Protein AF-A0A7W6F861-F1 (afdb_monomer)

Foldseek 3Di:
DALQDVCQVLLVVLLCVVCVVVVHDDDDDYAPHLQAARDPVRLVCCLVPHQADEYDDAEDLRSLLRVLVSCVSNVVSVHAYEYEYAPVCPVSNVVNCVVVVHDHHYFHFHPDPVPDDSVRSSVRSVVRNVVRCVRRVPDDPDDDPPDDD

Organism: NCBI:txid1176177

Structure (mmCIF, N/CA/C/O backbone):
data_AF-A0A7W6F861-F1
#
_entry.id   AF-A0A7W6F861-F1
#
loop_
_atom_site.group_PDB
_atom_site.id
_atom_site.type_symbol
_atom_site.label_atom_id
_atom_site.label_alt_id
_atom_site.label_comp_id
_atom_site.label_asym_id
_atom_site.label_entity_id
_atom_site.label_seq_id
_atom_site.pdbx_PDB_ins_code
_atom_site.Cartn_x
_atom_site.Cartn_y
_atom_site.Cartn_z
_atom_site.occupancy
_atom_site.B_iso_or_equiv
_atom_site.auth_seq_id
_atom_site.auth_comp_id
_atom_site.auth_asym_id
_atom_site.auth_atom_id
_atom_site.pdbx_PDB_model_num
ATOM 1 N N . MET A 1 1 ? 0.568 -3.948 3.655 1.00 96.88 1 MET A N 1
ATOM 2 C CA . MET A 1 1 ? 1.399 -4.950 2.966 1.00 96.88 1 MET A CA 1
ATOM 3 C C . MET A 1 1 ? 2.767 -4.348 2.689 1.00 96.88 1 MET A C 1
ATOM 5 O O . MET A 1 1 ? 2.850 -3.372 1.955 1.00 96.88 1 MET A O 1
ATOM 9 N 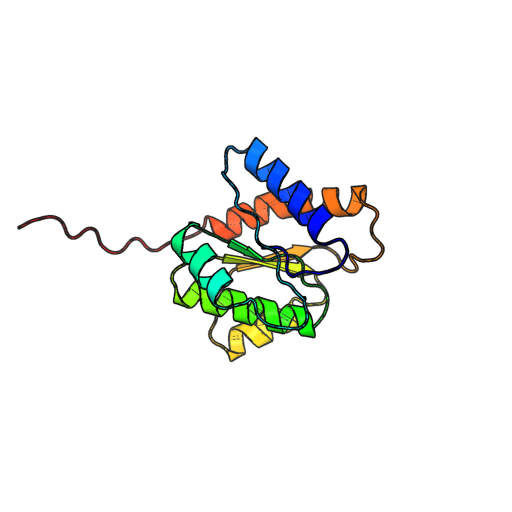N . ASP A 1 2 ? 3.807 -4.927 3.287 1.00 96.62 2 ASP A N 1
ATOM 10 C CA . ASP A 1 2 ? 5.215 -4.689 2.958 1.00 96.62 2 ASP A CA 1
ATOM 11 C C . ASP A 1 2 ? 5.551 -5.419 1.649 1.00 96.62 2 ASP A C 1
ATOM 13 O O . ASP A 1 2 ? 5.330 -6.630 1.524 1.00 96.62 2 ASP A O 1
ATOM 17 N N . ILE A 1 3 ? 6.095 -4.702 0.667 1.00 95.69 3 ILE A N 1
ATOM 18 C CA . ILE A 1 3 ? 6.489 -5.295 -0.614 1.00 95.69 3 ILE A CA 1
ATOM 19 C C . ILE A 1 3 ? 7.783 -6.123 -0.556 1.00 95.69 3 ILE A C 1
ATOM 21 O O . ILE A 1 3 ? 8.220 -6.637 -1.583 1.00 95.69 3 ILE A O 1
ATOM 25 N N . GLY A 1 4 ? 8.393 -6.276 0.619 1.00 91.94 4 GLY A N 1
ATOM 26 C CA . GLY A 1 4 ? 9.606 -7.064 0.828 1.00 91.94 4 GLY A CA 1
ATOM 27 C C . GLY A 1 4 ? 10.875 -6.306 0.447 1.00 91.94 4 GLY A C 1
ATOM 28 O O . GLY A 1 4 ? 11.865 -6.922 0.049 1.00 91.94 4 GLY A O 1
ATOM 29 N N . LYS A 1 5 ? 10.847 -4.970 0.520 1.00 87.88 5 LYS A N 1
ATOM 30 C CA . LYS A 1 5 ? 12.023 -4.131 0.275 1.00 87.88 5 LYS A CA 1
ATOM 31 C C . LYS A 1 5 ? 12.809 -3.928 1.575 1.00 87.88 5 LYS A C 1
ATOM 33 O O . LYS A 1 5 ? 12.234 -3.833 2.654 1.00 87.88 5 LYS A O 1
ATOM 38 N N . MET A 1 6 ? 14.136 -3.841 1.461 1.00 89.31 6 MET A N 1
ATOM 39 C CA . MET A 1 6 ? 15.017 -3.482 2.576 1.00 89.31 6 MET A CA 1
ATOM 40 C C . MET A 1 6 ? 14.531 -2.191 3.250 1.00 89.31 6 MET A C 1
ATOM 42 O O . MET A 1 6 ? 14.363 -1.183 2.565 1.00 89.31 6 MET A O 1
ATOM 46 N N . ARG A 1 7 ? 14.325 -2.250 4.573 1.00 91.12 7 ARG A N 1
ATOM 47 C CA . ARG A 1 7 ? 13.864 -1.145 5.433 1.00 91.12 7 ARG A CA 1
ATOM 48 C C . ARG A 1 7 ? 12.456 -0.616 5.130 1.00 91.12 7 ARG A C 1
ATOM 50 O O . ARG A 1 7 ? 12.046 0.405 5.672 1.00 91.12 7 ARG A O 1
ATOM 57 N N . GLY A 1 8 ? 11.693 -1.312 4.282 1.00 90.44 8 GLY A N 1
ATOM 58 C CA . GLY A 1 8 ? 10.264 -1.039 4.101 1.0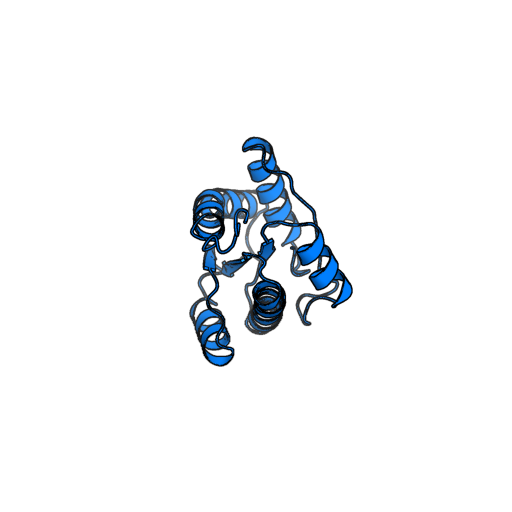0 90.44 8 GLY A CA 1
ATOM 59 C C . GLY A 1 8 ? 9.444 -1.393 5.345 1.00 90.44 8 GLY A C 1
ATOM 60 O O . GLY A 1 8 ? 8.410 -0.780 5.597 1.00 90.44 8 GLY A O 1
ATOM 61 N N . ASP A 1 9 ? 9.934 -2.332 6.152 1.00 93.50 9 ASP A N 1
ATOM 62 C CA . ASP A 1 9 ? 9.371 -2.700 7.447 1.00 93.50 9 ASP A CA 1
ATOM 63 C C . ASP A 1 9 ? 9.389 -1.541 8.445 1.00 93.50 9 ASP A C 1
ATOM 65 O O . ASP A 1 9 ? 8.349 -1.298 9.038 1.00 93.50 9 ASP A O 1
ATOM 69 N N . GLU A 1 10 ? 10.469 -0.759 8.549 1.00 96.06 10 GLU A N 1
ATOM 70 C CA . GLU A 1 10 ? 10.526 0.426 9.432 1.00 96.06 10 GLU A CA 1
ATOM 71 C C . GLU A 1 10 ? 9.416 1.448 9.113 1.00 96.06 10 GLU A C 1
ATOM 73 O O . GLU A 1 10 ? 8.768 1.996 10.007 1.00 96.06 10 GLU A O 1
ATOM 78 N N . PHE A 1 11 ? 9.144 1.681 7.825 1.00 96.38 11 PHE A N 1
ATOM 79 C CA . PHE A 1 11 ? 8.057 2.567 7.398 1.00 96.38 11 PHE A CA 1
ATOM 80 C C . PHE A 1 11 ? 6.680 1.991 7.766 1.00 96.38 11 PHE A C 1
ATOM 82 O O . PHE A 1 11 ? 5.827 2.703 8.296 1.00 96.38 11 PHE A O 1
ATOM 89 N N . ILE A 1 12 ? 6.457 0.697 7.512 1.00 96.81 12 ILE A N 1
ATOM 90 C CA . ILE A 1 12 ? 5.184 0.032 7.830 1.00 96.81 12 ILE A CA 1
ATOM 91 C C . ILE A 1 12 ? 4.976 -0.070 9.350 1.00 96.81 12 ILE A C 1
ATOM 93 O O . ILE A 1 12 ? 3.849 0.093 9.807 1.00 96.81 12 ILE A O 1
ATOM 97 N N . ASP A 1 13 ? 6.030 -0.305 10.132 1.00 97.25 13 ASP A N 1
ATOM 98 C CA . ASP A 1 13 ? 5.979 -0.352 11.596 1.00 97.25 13 ASP A CA 1
ATOM 99 C C . ASP A 1 13 ? 5.480 0.978 12.154 1.00 97.25 13 ASP A C 1
ATOM 101 O O . ASP A 1 13 ? 4.612 0.999 13.031 1.00 97.25 13 ASP A O 1
ATOM 105 N N . ARG A 1 14 ? 5.954 2.099 11.594 1.00 98.06 14 ARG A N 1
ATOM 106 C CA . ARG A 1 14 ? 5.450 3.412 11.992 1.00 98.06 14 ARG A CA 1
ATOM 107 C C . ARG A 1 14 ? 3.994 3.625 11.581 1.00 98.06 14 ARG A C 1
ATOM 109 O O . ARG A 1 14 ? 3.218 4.119 12.395 1.00 98.06 14 ARG A O 1
ATOM 116 N N . LEU A 1 15 ? 3.593 3.218 10.373 1.00 98.00 15 LEU A N 1
ATOM 117 C CA . LEU A 1 15 ? 2.182 3.279 9.961 1.00 98.00 15 LEU A CA 1
ATOM 118 C C . LEU A 1 15 ? 1.273 2.446 10.875 1.00 98.00 15 LEU A C 1
ATOM 120 O O . LEU A 1 15 ? 0.174 2.880 11.200 1.00 98.00 15 LEU A O 1
ATOM 124 N N . GLU A 1 16 ? 1.719 1.266 11.305 1.00 97.94 16 GLU A N 1
ATOM 125 C CA . GLU A 1 16 ? 0.964 0.409 12.221 1.00 97.94 16 GLU A CA 1
ATOM 126 C C . GLU A 1 16 ? 0.767 1.062 13.594 1.00 97.94 16 GLU A C 1
ATOM 128 O O . GLU A 1 16 ? -0.345 1.046 14.123 1.00 97.94 16 GLU A O 1
ATOM 133 N N . GLN A 1 17 ? 1.805 1.703 14.138 1.00 98.38 17 GLN A N 1
ATOM 134 C CA . GLN A 1 17 ? 1.683 2.489 15.370 1.00 98.38 17 GLN A CA 1
ATOM 135 C C . GLN A 1 17 ? 0.659 3.619 15.213 1.00 98.38 17 GLN A C 1
ATOM 137 O O . GLN A 1 17 ? -0.244 3.743 16.037 1.00 98.38 17 GLN A O 1
ATOM 142 N N . LEU A 1 18 ? 0.746 4.389 14.124 1.00 98.31 18 LEU A N 1
ATOM 143 C CA . LEU A 1 18 ? -0.183 5.486 13.839 1.00 98.31 18 LEU A CA 1
ATOM 144 C C . LEU A 1 18 ? -1.627 4.985 13.659 1.00 98.31 18 LEU A C 1
ATOM 146 O O . LEU A 1 18 ? -2.563 5.597 14.172 1.00 98.31 18 LEU A O 1
ATOM 150 N N . CYS A 1 19 ? -1.832 3.840 13.000 1.00 97.69 19 CYS A N 1
ATOM 151 C CA . CYS A 1 19 ? -3.139 3.179 12.931 1.00 97.69 19 CYS A CA 1
ATOM 152 C C . CYS A 1 19 ? -3.667 2.830 14.327 1.00 97.69 19 CYS A C 1
ATOM 154 O O . CYS A 1 19 ? -4.813 3.152 14.645 1.00 97.69 19 CYS A O 1
ATOM 156 N N . SER A 1 20 ? -2.832 2.226 15.178 1.00 97.69 20 SER A N 1
ATOM 157 C CA . SER A 1 20 ? -3.210 1.873 16.548 1.00 97.69 20 SER A CA 1
ATOM 158 C C . SER A 1 20 ? -3.575 3.105 17.381 1.00 97.69 20 SER A C 1
ATOM 160 O O . SER A 1 20 ? -4.551 3.064 18.126 1.00 97.69 20 SER A O 1
ATOM 162 N N . GLU A 1 21 ? -2.837 4.209 17.243 1.00 97.62 21 GLU A N 1
ATOM 163 C CA . GLU A 1 21 ? -3.134 5.490 17.904 1.00 97.62 21 GLU A CA 1
ATOM 164 C C . GLU A 1 21 ? -4.501 6.061 17.474 1.00 97.62 21 GLU A C 1
ATOM 166 O O . GLU A 1 21 ? -5.171 6.737 18.255 1.00 97.62 21 GLU A O 1
ATOM 171 N N . ARG A 1 22 ? -4.957 5.743 16.254 1.00 95.25 22 ARG A N 1
ATOM 172 C CA . ARG A 1 22 ? -6.290 6.092 15.730 1.00 95.25 22 ARG A CA 1
ATOM 173 C C . ARG A 1 22 ? -7.368 5.035 16.014 1.00 95.25 22 ARG A C 1
ATOM 175 O O . ARG A 1 22 ? -8.506 5.216 15.588 1.00 95.25 22 ARG A O 1
ATOM 182 N N . GLY A 1 23 ? -7.041 3.943 16.707 1.00 96.94 23 GLY A N 1
ATOM 183 C CA . GLY A 1 23 ? -7.969 2.837 16.973 1.00 96.94 23 GLY A CA 1
ATOM 184 C C . GLY A 1 23 ? -8.280 1.958 15.752 1.00 96.94 23 GLY A C 1
ATOM 185 O O . GLY A 1 23 ? -9.278 1.239 15.754 1.00 96.94 23 GLY A O 1
ATOM 186 N N . ILE A 1 24 ? -7.447 2.008 14.709 1.00 96.56 24 ILE A N 1
ATOM 187 C CA . I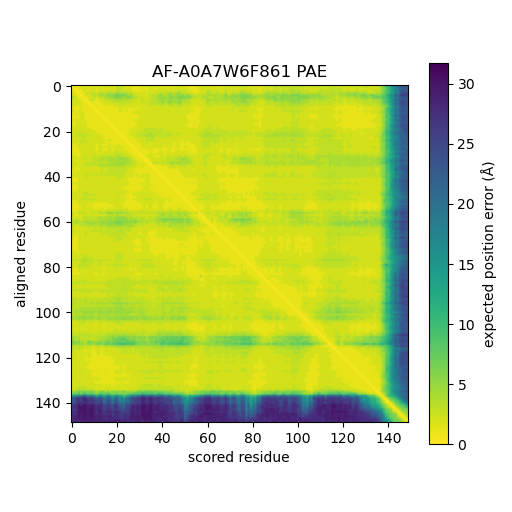LE A 1 24 ? -7.579 1.196 13.494 1.00 96.56 24 ILE A CA 1
ATOM 188 C C . ILE A 1 24 ? -6.824 -0.119 13.702 1.00 96.56 24 ILE A C 1
ATOM 190 O O . ILE A 1 24 ? -5.623 -0.123 13.964 1.00 96.56 24 ILE A O 1
ATOM 194 N N . SER A 1 25 ? -7.524 -1.245 13.562 1.00 97.25 25 SER A N 1
ATOM 195 C CA . SER A 1 25 ? -6.900 -2.572 13.630 1.00 97.25 25 SER A CA 1
ATOM 196 C C . SER A 1 25 ? -6.104 -2.869 12.359 1.00 97.25 25 SER A C 1
ATOM 198 O O . SER A 1 25 ? -6.589 -2.638 11.252 1.00 97.25 25 SER A O 1
ATOM 200 N N . THR A 1 26 ? -4.900 -3.420 12.506 1.00 97.56 26 THR A N 1
ATOM 201 C CA . THR A 1 26 ? -4.005 -3.755 11.390 1.00 97.56 26 THR A CA 1
ATOM 202 C C . THR A 1 26 ? -3.730 -5.254 11.312 1.00 97.56 26 THR A C 1
ATOM 204 O O . THR A 1 26 ? -3.751 -5.975 12.309 1.00 97.56 26 THR A O 1
ATOM 207 N N . ARG A 1 27 ? -3.433 -5.732 10.098 1.00 98.12 27 ARG A N 1
ATOM 208 C CA . ARG A 1 27 ? -2.858 -7.059 9.851 1.00 98.12 27 ARG A CA 1
ATOM 209 C C . ARG A 1 27 ? -1.647 -6.920 8.936 1.00 98.12 27 ARG A C 1
ATOM 211 O O . ARG A 1 27 ? -1.688 -6.213 7.925 1.00 98.12 27 ARG A O 1
ATOM 218 N N . ARG A 1 28 ? -0.547 -7.580 9.302 1.00 97.44 28 ARG A N 1
ATOM 219 C CA . ARG A 1 28 ? 0.734 -7.476 8.598 1.00 97.44 28 ARG A CA 1
ATOM 220 C C . ARG A 1 28 ? 0.870 -8.567 7.544 1.00 97.44 28 ARG A C 1
ATOM 222 O O . ARG A 1 28 ? 0.709 -9.749 7.822 1.00 97.44 28 ARG A O 1
ATOM 229 N N . TYR A 1 29 ? 1.243 -8.135 6.347 1.00 97.88 29 TYR A N 1
ATOM 230 C CA . TYR A 1 29 ? 1.562 -8.984 5.205 1.00 97.88 29 TYR A CA 1
ATOM 231 C C . TYR A 1 29 ? 2.892 -8.530 4.636 1.00 97.88 29 TYR A C 1
ATOM 233 O O . TYR A 1 29 ? 3.087 -7.323 4.479 1.00 97.88 29 TYR A O 1
ATOM 241 N N . LYS A 1 30 ? 3.783 -9.470 4.323 1.00 97.50 30 LYS A N 1
ATOM 242 C CA . LYS A 1 30 ? 5.093 -9.186 3.738 1.00 97.50 30 LYS A CA 1
ATOM 243 C C . LYS A 1 30 ? 5.341 -10.098 2.554 1.00 97.50 30 LYS A C 1
ATOM 245 O O . LYS A 1 30 ? 5.349 -11.319 2.703 1.00 97.50 30 LYS A O 1
ATOM 250 N N . LYS A 1 31 ? 5.570 -9.506 1.385 1.00 96.19 31 LYS A N 1
ATOM 251 C CA . LYS A 1 31 ? 5.937 -10.263 0.189 1.00 96.19 31 LYS A CA 1
ATOM 252 C C . LYS A 1 31 ? 7.309 -10.928 0.379 1.00 96.19 31 LYS A C 1
ATOM 254 O O . LYS A 1 31 ? 8.209 -10.302 0.940 1.00 96.19 31 LYS A O 1
ATOM 259 N N . PRO A 1 32 ? 7.523 -12.150 -0.147 1.00 94.69 32 PRO A N 1
ATOM 260 C CA . PRO A 1 32 ? 8.833 -12.809 -0.093 1.00 94.69 32 PRO A CA 1
ATOM 261 C C . PRO A 1 32 ? 9.927 -12.059 -0.866 1.00 94.69 32 PRO A C 1
ATOM 263 O O . PRO A 1 32 ? 11.113 -12.218 -0.594 1.00 94.69 32 PRO A O 1
ATOM 266 N N . THR A 1 33 ? 9.534 -11.277 -1.874 1.00 93.62 33 THR A N 1
ATOM 267 C CA . THR A 1 33 ? 10.428 -10.454 -2.688 1.00 93.62 33 THR A CA 1
ATOM 268 C C . THR A 1 33 ? 9.664 -9.285 -3.304 1.00 93.62 33 THR A C 1
ATOM 270 O O . THR A 1 33 ? 8.487 -9.414 -3.646 1.00 93.62 33 THR A O 1
ATOM 273 N N . ASN A 1 34 ? 10.359 -8.169 -3.518 1.00 92.69 34 ASN A N 1
ATOM 274 C CA . ASN A 1 34 ? 9.850 -6.995 -4.228 1.00 92.69 34 ASN A CA 1
ATOM 275 C C . ASN A 1 34 ? 9.934 -7.110 -5.763 1.00 92.69 34 ASN A C 1
ATOM 277 O O . ASN A 1 34 ? 9.508 -6.199 -6.465 1.00 92.69 34 ASN A O 1
ATOM 281 N N . THR A 1 35 ? 10.473 -8.214 -6.290 1.00 93.75 35 THR A N 1
ATOM 282 C CA . THR A 1 35 ? 10.687 -8.432 -7.737 1.00 93.75 35 THR A CA 1
ATOM 283 C C . THR A 1 35 ? 9.598 -9.264 -8.416 1.00 93.75 35 THR A C 1
ATOM 285 O O . THR A 1 35 ? 9.702 -9.569 -9.603 1.00 93.75 35 THR A O 1
ATOM 288 N N . ARG A 1 36 ? 8.575 -9.689 -7.668 1.00 95.88 36 ARG A N 1
ATOM 289 C CA . ARG A 1 36 ? 7.453 -10.498 -8.164 1.00 95.88 36 ARG A CA 1
ATOM 290 C C . ARG A 1 36 ? 6.156 -10.027 -7.525 1.00 95.88 36 ARG A C 1
ATOM 292 O O . ARG A 1 36 ? 6.192 -9.397 -6.469 1.00 95.88 36 ARG A O 1
ATOM 299 N N . VAL A 1 37 ? 5.027 -10.341 -8.150 1.00 97.56 37 VAL A N 1
ATOM 300 C CA . VAL A 1 37 ? 3.692 -10.175 -7.553 1.00 97.56 37 VAL A CA 1
ATOM 301 C C . VAL A 1 37 ? 3.551 -11.013 -6.275 1.00 97.56 37 VAL A C 1
ATOM 303 O O . VAL A 1 37 ? 4.282 -11.990 -6.073 1.00 97.56 37 VAL A O 1
ATOM 306 N N . ALA A 1 38 ? 2.652 -10.608 -5.387 1.00 97.75 38 ALA A N 1
ATOM 307 C CA . ALA A 1 38 ? 2.337 -11.314 -4.158 1.00 97.75 38 ALA A CA 1
ATOM 308 C C . ALA A 1 38 ? 1.788 -12.725 -4.457 1.00 97.75 38 ALA A C 1
ATOM 310 O O . ALA A 1 38 ? 1.099 -12.935 -5.460 1.00 97.75 38 ALA A O 1
ATOM 311 N N . PRO A 1 39 ? 2.066 -13.721 -3.595 1.00 98.12 39 PRO A N 1
ATOM 312 C CA . PRO A 1 39 ? 1.439 -15.032 -3.704 1.00 98.12 39 PRO A CA 1
ATOM 313 C C . PRO A 1 39 ? -0.091 -14.924 -3.707 1.00 98.12 39 PRO A C 1
ATOM 315 O O . PRO A 1 39 ? -0.667 -14.171 -2.925 1.00 98.12 39 PRO A O 1
ATOM 318 N N . ARG A 1 40 ? -0.768 -15.721 -4.541 1.00 97.62 40 ARG A N 1
ATOM 319 C CA . ARG A 1 40 ? -2.242 -15.700 -4.641 1.00 97.62 40 ARG A CA 1
ATOM 320 C C . ARG A 1 40 ? -2.938 -15.948 -3.305 1.00 97.62 40 ARG A C 1
ATOM 322 O O . ARG A 1 40 ? -3.962 -15.338 -3.031 1.00 97.62 40 ARG A O 1
ATOM 329 N N . GLU A 1 41 ? -2.374 -16.828 -2.482 1.00 97.94 41 GLU A N 1
ATOM 330 C CA . GLU A 1 41 ? -2.873 -17.099 -1.130 1.00 97.94 41 GLU A CA 1
ATOM 331 C C . GLU A 1 41 ? -2.865 -15.846 -0.246 1.00 97.94 41 GLU A C 1
ATOM 333 O O . GLU A 1 41 ? -3.821 -15.617 0.482 1.00 97.94 41 GLU A O 1
ATOM 338 N N . MET A 1 42 ? -1.849 -14.989 -0.383 1.00 98.44 42 MET A N 1
ATOM 339 C CA . MET A 1 42 ? -1.753 -13.725 0.343 1.00 98.44 42 MET A CA 1
ATOM 340 C C . MET A 1 42 ? -2.807 -12.733 -0.141 1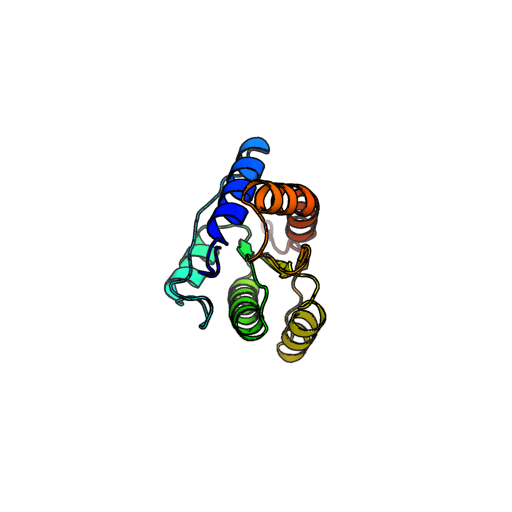.00 98.44 42 MET A C 1
ATOM 342 O O . MET A 1 42 ? -3.475 -12.118 0.677 1.00 98.44 42 MET A O 1
ATOM 346 N N . ILE A 1 43 ? -2.990 -12.600 -1.458 1.00 98.56 43 ILE A N 1
ATOM 347 C CA . ILE A 1 43 ? -4.031 -11.733 -2.033 1.00 98.56 43 ILE A CA 1
ATOM 348 C C . ILE A 1 43 ? -5.426 -12.170 -1.561 1.00 98.56 43 ILE A C 1
ATOM 350 O O . ILE A 1 43 ? -6.241 -11.326 -1.198 1.00 98.56 43 ILE A O 1
ATOM 354 N N . ASN A 1 44 ? -5.695 -13.479 -1.537 1.00 98.38 44 ASN A N 1
ATOM 355 C CA . ASN A 1 44 ? -6.956 -14.014 -1.024 1.00 98.38 44 ASN A CA 1
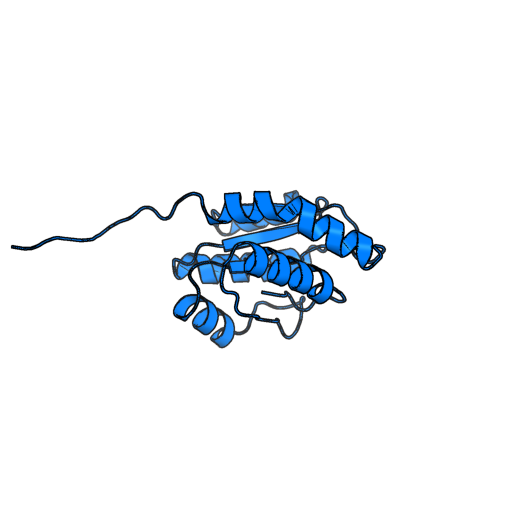ATOM 356 C C . ASN A 1 44 ? -7.124 -13.721 0.474 1.00 98.38 44 ASN A C 1
ATOM 358 O O . ASN A 1 44 ? -8.137 -13.158 0.860 1.00 98.38 44 ASN A O 1
ATOM 362 N N . ASP A 1 45 ? -6.117 -14.018 1.300 1.00 98.56 45 ASP A N 1
ATOM 363 C CA . ASP A 1 45 ? -6.182 -13.788 2.750 1.00 98.56 45 ASP A CA 1
ATOM 364 C C . ASP A 1 45 ? -6.356 -12.298 3.095 1.00 98.56 45 ASP A C 1
ATOM 366 O O . ASP A 1 45 ? -7.125 -11.968 3.998 1.00 98.56 45 ASP A O 1
ATOM 370 N N . ILE A 1 46 ? -5.716 -11.389 2.346 1.00 98.38 46 ILE A N 1
ATOM 371 C CA . ILE A 1 46 ? -5.936 -9.942 2.479 1.00 98.38 46 ILE A CA 1
ATOM 372 C C . ILE A 1 46 ? -7.394 -9.598 2.151 1.00 98.38 46 ILE A C 1
ATOM 374 O O . ILE A 1 46 ? -8.047 -8.942 2.955 1.00 98.38 46 ILE A O 1
ATOM 378 N N . ALA A 1 47 ? -7.912 -10.033 1.001 1.00 97.75 47 ALA A N 1
ATOM 379 C CA . ALA A 1 47 ? -9.274 -9.701 0.582 1.00 97.75 47 ALA A CA 1
ATOM 380 C C . ALA A 1 47 ? -10.353 -10.281 1.513 1.00 97.75 47 ALA A C 1
ATOM 382 O O . ALA A 1 47 ? -11.370 -9.636 1.744 1.00 97.75 47 ALA A O 1
ATOM 383 N N . ASP A 1 48 ? -10.120 -11.467 2.076 1.00 97.75 48 ASP A N 1
ATOM 384 C CA . ASP A 1 48 ? -11.090 -12.147 2.939 1.00 97.75 48 ASP A CA 1
ATOM 385 C C . ASP A 1 48 ? -11.118 -11.572 4.367 1.00 97.75 48 ASP A C 1
ATOM 387 O O . ASP A 1 48 ? -12.121 -11.698 5.070 1.00 97.75 48 ASP A O 1
ATOM 391 N N . ASN A 1 49 ? -10.022 -10.951 4.822 1.00 98.00 49 ASN A N 1
ATOM 392 C CA . ASN A 1 49 ? -9.847 -10.567 6.228 1.00 98.00 49 ASN A CA 1
ATOM 393 C C . ASN A 1 49 ? -9.550 -9.082 6.455 1.00 98.00 49 ASN A C 1
ATOM 395 O O . ASN A 1 49 ? -9.277 -8.680 7.590 1.00 98.00 49 ASN A O 1
ATOM 399 N N . CYS A 1 50 ? -9.530 -8.262 5.410 1.00 97.88 50 CYS A N 1
ATOM 400 C CA . CYS A 1 50 ? -9.276 -6.829 5.516 1.00 97.88 50 CYS A CA 1
ATOM 401 C C . CYS A 1 50 ? -10.363 -6.043 4.782 1.00 97.88 50 CYS A C 1
ATOM 403 O O . CYS A 1 50 ? -10.996 -6.539 3.86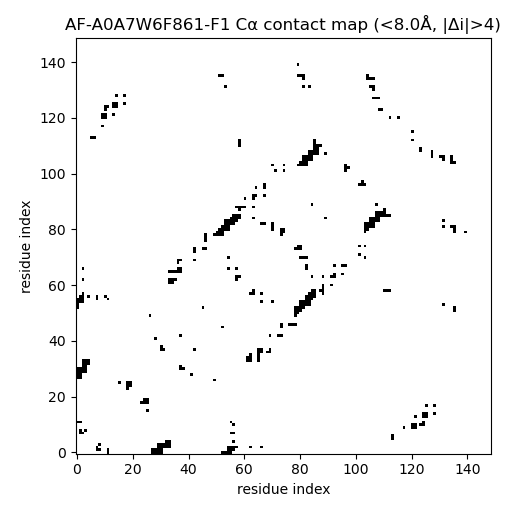0 1.00 97.88 50 CYS A O 1
ATOM 405 N N . GLN A 1 51 ? -10.579 -4.802 5.212 1.00 95.31 51 GLN A N 1
ATOM 406 C CA . GLN A 1 51 ? -11.518 -3.874 4.565 1.00 95.31 51 GLN A CA 1
ATOM 407 C C . GLN A 1 51 ? -10.810 -2.937 3.583 1.00 95.31 51 GLN A C 1
ATOM 409 O O . GLN A 1 51 ? -11.431 -2.405 2.669 1.00 95.31 51 GLN A O 1
ATOM 414 N N . ALA A 1 52 ? -9.505 -2.745 3.779 1.00 96.56 52 ALA A N 1
ATOM 415 C CA . ALA A 1 52 ? -8.648 -1.978 2.899 1.00 96.56 52 ALA A CA 1
ATOM 416 C C . ALA A 1 52 ? -7.190 -2.444 3.008 1.00 96.56 52 ALA A C 1
ATOM 418 O O . ALA A 1 52 ? -6.815 -3.140 3.958 1.00 96.56 52 ALA A O 1
ATOM 419 N N . VAL A 1 53 ? -6.355 -2.024 2.057 1.00 97.75 53 VAL A N 1
ATOM 420 C CA . VAL A 1 53 ? -4.920 -2.328 2.031 1.00 97.75 53 VAL A CA 1
ATOM 421 C C . VAL A 1 53 ? -4.069 -1.078 1.787 1.00 97.75 53 VAL A C 1
ATOM 423 O O . VAL A 1 53 ? -4.322 -0.284 0.887 1.00 97.75 53 VAL A O 1
ATOM 426 N N . ILE A 1 54 ? -2.994 -0.938 2.563 1.00 98.19 54 ILE A N 1
ATOM 427 C CA . ILE A 1 54 ? -1.881 -0.029 2.255 1.00 98.19 54 ILE A CA 1
ATOM 428 C C . ILE A 1 54 ? -0.758 -0.877 1.668 1.00 98.19 54 ILE A C 1
ATOM 430 O O . ILE A 1 54 ? -0.266 -1.775 2.356 1.00 98.19 54 ILE A O 1
ATOM 434 N N . ILE A 1 55 ? -0.339 -0.632 0.428 1.00 97.94 55 ILE A N 1
ATOM 435 C CA . ILE A 1 55 ? 0.801 -1.321 -0.194 1.00 97.94 55 ILE A CA 1
ATOM 436 C C . ILE A 1 55 ? 2.001 -0.381 -0.177 1.00 97.94 55 ILE A C 1
ATOM 438 O O . ILE A 1 55 ? 1.997 0.630 -0.872 1.00 97.94 55 ILE A O 1
ATOM 442 N N . ALA A 1 56 ? 3.035 -0.703 0.602 1.00 96.31 56 ALA A N 1
ATOM 443 C CA . ALA A 1 56 ? 4.230 0.128 0.688 1.00 96.31 56 ALA A CA 1
ATOM 444 C C . ALA A 1 56 ? 5.513 -0.720 0.817 1.00 96.31 56 ALA A C 1
ATOM 446 O O . ALA A 1 56 ? 5.476 -1.871 1.238 1.00 96.31 56 ALA A O 1
ATOM 447 N N . LEU A 1 57 ? 6.686 -0.225 0.440 1.00 94.62 57 LEU A N 1
ATOM 448 C CA . LEU A 1 57 ? 6.955 1.087 -0.136 1.00 94.62 57 LEU A CA 1
ATOM 449 C C . LEU A 1 57 ? 7.749 0.917 -1.434 1.00 94.62 57 LEU A C 1
ATOM 451 O O . LEU A 1 57 ? 8.828 0.323 -1.426 1.00 94.62 57 LEU A O 1
ATOM 455 N N . SER A 1 58 ? 7.181 1.390 -2.546 1.00 94.44 58 SER A N 1
ATOM 456 C CA . SER A 1 58 ? 7.767 1.219 -3.883 1.00 94.44 58 SER A CA 1
ATOM 457 C C . SER A 1 58 ? 8.648 2.416 -4.259 1.00 94.44 58 SER A C 1
ATOM 459 O O . SER A 1 58 ? 8.230 3.560 -4.132 1.00 94.44 58 SER A O 1
ATOM 461 N N . ASP A 1 59 ? 9.859 2.176 -4.750 1.00 92.81 59 ASP A N 1
ATOM 462 C CA . ASP A 1 59 ? 10.847 3.219 -5.089 1.00 92.81 59 ASP A CA 1
ATOM 463 C C . ASP A 1 59 ? 11.767 2.809 -6.255 1.00 92.81 59 ASP A C 1
ATOM 465 O O . ASP A 1 59 ? 12.885 3.302 -6.397 1.00 92.81 59 ASP A O 1
ATOM 469 N N . CYS A 1 60 ? 11.338 1.832 -7.051 1.00 92.25 60 CYS A N 1
ATOM 470 C CA . CYS A 1 60 ? 11.993 1.463 -8.296 1.00 92.25 60 CYS A CA 1
ATOM 471 C C . CYS A 1 60 ? 10.971 0.904 -9.286 1.00 92.25 60 CYS A C 1
ATOM 473 O O . CYS A 1 60 ? 9.955 0.334 -8.885 1.00 92.25 60 CYS A O 1
ATOM 475 N N . GLY A 1 61 ? 11.256 0.996 -10.586 1.00 90.38 61 GLY A N 1
ATOM 476 C CA . GLY A 1 61 ? 10.276 0.649 -11.621 1.00 90.38 61 GLY A CA 1
ATOM 477 C C . GLY A 1 61 ? 9.772 -0.800 -11.569 1.00 90.38 61 GLY A C 1
ATOM 478 O O . GLY A 1 61 ? 8.586 -1.044 -11.793 1.00 90.38 61 GLY A O 1
ATOM 479 N N . SER A 1 62 ? 10.633 -1.769 -11.231 1.00 92.06 62 SER A N 1
ATOM 480 C CA . SER A 1 62 ? 10.230 -3.182 -11.161 1.00 92.06 62 SER A CA 1
ATOM 481 C C . SER A 1 62 ? 9.300 -3.470 -9.984 1.00 92.06 62 SER A C 1
ATOM 483 O O . SER A 1 62 ? 8.313 -4.190 -10.150 1.00 92.06 62 SER A O 1
ATOM 485 N N . CYS A 1 63 ? 9.577 -2.893 -8.811 1.00 92.94 63 CYS A N 1
ATOM 486 C CA . CYS A 1 63 ? 8.724 -3.090 -7.646 1.00 92.94 63 CYS A CA 1
ATOM 487 C C . CYS A 1 63 ? 7.396 -2.344 -7.792 1.00 92.94 63 CYS A C 1
ATOM 489 O O . CYS A 1 63 ? 6.371 -2.939 -7.475 1.00 92.94 63 CYS A O 1
ATOM 491 N N . THR A 1 64 ? 7.407 -1.141 -8.383 1.00 94.94 64 THR A N 1
ATOM 492 C CA . THR A 1 64 ? 6.201 -0.391 -8.76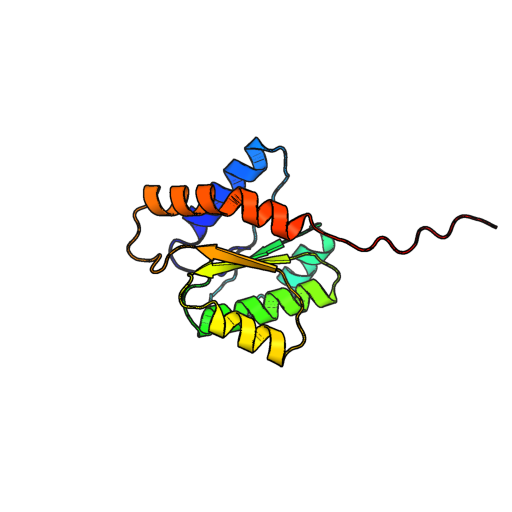2 1.00 94.94 64 THR A CA 1
ATOM 493 C C . THR A 1 64 ? 5.311 -1.209 -9.696 1.00 94.94 64 THR A C 1
ATOM 495 O O . THR A 1 64 ? 4.115 -1.317 -9.452 1.00 94.94 64 THR A O 1
ATOM 498 N N . SER A 1 65 ? 5.882 -1.883 -10.701 1.00 95.44 65 SER A N 1
ATOM 499 C CA . SER A 1 65 ? 5.115 -2.788 -11.573 1.00 95.44 65 SER A CA 1
ATOM 500 C C . SER A 1 65 ? 4.449 -3.917 -10.801 1.00 95.44 65 SER A C 1
ATOM 502 O O . SER A 1 65 ? 3.239 -4.114 -10.903 1.00 95.44 65 SER A O 1
ATOM 504 N N . CYS A 1 66 ? 5.222 -4.642 -9.993 1.00 96.62 66 CYS A N 1
ATOM 505 C CA . CYS A 1 66 ? 4.695 -5.785 -9.260 1.00 96.62 66 CYS A CA 1
ATOM 506 C C . CYS A 1 66 ? 3.615 -5.371 -8.251 1.00 96.62 66 CYS A C 1
ATOM 508 O O . CYS A 1 66 ? 2.587 -6.033 -8.171 1.00 96.62 66 CYS A O 1
ATOM 510 N N . SER A 1 67 ? 3.825 -4.284 -7.500 1.00 96.38 67 SER A N 1
ATOM 511 C CA . SER A 1 67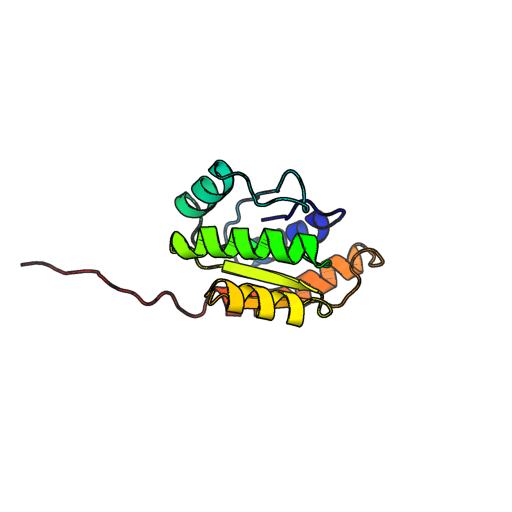 ? 2.854 -3.789 -6.517 1.00 96.38 67 SER A CA 1
ATOM 512 C C . SER A 1 67 ? 1.597 -3.206 -7.167 1.00 96.38 67 SER A C 1
ATOM 514 O O . SER A 1 67 ? 0.513 -3.371 -6.617 1.00 96.38 67 SER A O 1
ATOM 516 N N . THR A 1 68 ? 1.702 -2.612 -8.359 1.00 97.31 68 THR A N 1
ATOM 517 C CA . THR A 1 68 ? 0.532 -2.157 -9.134 1.00 97.31 68 THR A CA 1
ATOM 518 C C . THR A 1 68 ? -0.342 -3.331 -9.570 1.00 97.31 68 THR A C 1
ATOM 520 O O . THR A 1 68 ? -1.567 -3.259 -9.488 1.00 97.31 68 THR A O 1
ATOM 523 N N . HIS A 1 69 ? 0.265 -4.446 -9.986 1.00 97.69 69 HIS A N 1
ATOM 524 C CA . HIS A 1 69 ? -0.485 -5.667 -10.285 1.00 97.69 69 HIS A CA 1
ATOM 525 C C . HIS A 1 69 ? -1.121 -6.283 -9.033 1.00 97.69 69 HIS A C 1
ATOM 527 O O . HIS A 1 69 ? -2.269 -6.711 -9.105 1.00 97.69 69 HIS A O 1
ATOM 533 N N . ASP A 1 70 ? -0.428 -6.265 -7.891 1.00 98.00 70 ASP A N 1
ATOM 534 C CA . ASP A 1 70 ? -1.004 -6.715 -6.616 1.00 98.00 70 ASP A CA 1
ATOM 535 C C . ASP A 1 70 ? -2.229 -5.874 -6.226 1.00 98.00 70 ASP A C 1
ATOM 537 O O . ASP A 1 70 ? -3.249 -6.418 -5.805 1.00 98.00 70 ASP A O 1
ATOM 541 N N . LEU A 1 71 ? -2.141 -4.551 -6.401 1.00 97.50 71 LEU A N 1
ATOM 542 C CA . LEU A 1 71 ? -3.246 -3.633 -6.141 1.00 97.50 71 LEU A CA 1
ATOM 543 C C . LEU A 1 71 ? -4.438 -3.919 -7.059 1.00 97.50 71 LEU A C 1
ATOM 545 O O . LEU A 1 71 ? -5.561 -3.987 -6.582 1.00 97.50 71 LEU A O 1
ATOM 549 N N . ASN A 1 72 ? -4.191 -4.163 -8.348 1.00 97.88 72 ASN A N 1
ATOM 550 C CA . ASN A 1 72 ? -5.229 -4.538 -9.311 1.00 97.88 72 ASN A CA 1
ATOM 551 C C . ASN A 1 72 ? -5.911 -5.872 -8.968 1.00 97.88 72 ASN A C 1
ATOM 553 O O . ASN A 1 72 ? -7.112 -6.030 -9.166 1.00 97.88 72 ASN A O 1
ATOM 557 N N . ASP A 1 73 ? -5.159 -6.854 -8.471 1.00 97.75 73 ASP A N 1
ATOM 558 C CA . ASP A 1 73 ? -5.730 -8.143 -8.076 1.00 97.75 73 ASP A CA 1
ATOM 559 C C . ASP A 1 73 ? -6.610 -8.024 -6.817 1.00 97.75 73 ASP A C 1
ATOM 561 O O . ASP A 1 73 ? -7.594 -8.758 -6.691 1.00 97.75 73 ASP A O 1
ATOM 565 N N . LEU A 1 74 ? -6.291 -7.095 -5.909 1.00 97.75 74 LEU A N 1
ATOM 566 C CA . LEU A 1 74 ? -7.112 -6.765 -4.736 1.00 97.75 74 LEU A CA 1
ATOM 567 C C . LEU A 1 74 ? -8.333 -5.911 -5.109 1.00 97.75 74 LEU A C 1
ATOM 569 O O . LEU A 1 74 ? -9.433 -6.186 -4.631 1.00 97.75 74 LEU A O 1
ATOM 573 N N . ASP A 1 75 ? -8.170 -4.956 -6.023 1.00 96.44 75 ASP A N 1
ATOM 574 C CA . ASP A 1 75 ? -9.257 -4.136 -6.567 1.00 96.44 75 ASP A CA 1
ATOM 575 C C . ASP A 1 75 ? -10.326 -4.997 -7.259 1.00 96.44 75 ASP A C 1
ATOM 577 O O . ASP A 1 75 ? -11.512 -4.911 -6.949 1.00 96.44 75 ASP A O 1
ATOM 581 N N . LYS A 1 76 ? -9.908 -5.970 -8.080 1.00 96.19 76 LYS A N 1
ATOM 582 C CA . LYS A 1 76 ? -10.813 -6.964 -8.693 1.00 96.19 76 LYS A CA 1
ATOM 583 C C . LYS A 1 76 ? -11.576 -7.824 -7.686 1.00 96.19 76 LYS A C 1
ATOM 585 O O . LYS A 1 76 ? -12.543 -8.490 -8.059 1.00 96.19 76 LYS A O 1
ATOM 590 N N . LYS A 1 77 ? -11.131 -7.857 -6.430 1.00 96.50 77 LYS A N 1
ATOM 591 C CA . LYS A 1 77 ? -11.807 -8.529 -5.312 1.00 96.50 77 LYS A CA 1
ATOM 592 C C . LYS A 1 77 ? -12.677 -7.572 -4.489 1.00 96.50 77 LYS A C 1
ATOM 594 O O . LYS A 1 77 ? -13.267 -8.005 -3.506 1.00 96.50 77 LYS A O 1
ATOM 599 N N . GLY A 1 78 ? -12.787 -6.310 -4.901 1.00 94.38 78 GLY A N 1
ATOM 600 C CA . GLY A 1 78 ? -13.572 -5.272 -4.240 1.00 94.38 78 GLY A CA 1
ATOM 601 C C . GLY A 1 78 ? -12.896 -4.668 -3.010 1.00 94.38 78 GLY A C 1
ATOM 602 O O . GLY A 1 78 ? -13.579 -4.042 -2.202 1.00 94.38 78 GLY A O 1
ATOM 603 N N . LEU A 1 79 ? -11.587 -4.873 -2.829 1.00 95.12 79 LEU A N 1
ATOM 604 C CA . LEU A 1 79 ? -10.857 -4.329 -1.690 1.00 95.12 79 LEU A CA 1
ATOM 605 C C . LEU A 1 79 ? -10.278 -2.954 -2.030 1.00 95.12 79 LEU A C 1
ATOM 607 O O . LEU A 1 79 ? -9.430 -2.838 -2.913 1.00 95.12 79 LEU A O 1
ATOM 611 N N . ALA A 1 80 ? -10.670 -1.932 -1.268 1.00 94.25 80 ALA A N 1
ATOM 612 C CA . ALA A 1 80 ? -10.088 -0.601 -1.390 1.00 94.25 80 ALA A CA 1
ATOM 613 C C . ALA A 1 80 ? -8.583 -0.639 -1.083 1.00 94.25 80 ALA A C 1
ATOM 615 O O . ALA A 1 80 ? -8.146 -1.232 -0.091 1.00 94.25 80 ALA A O 1
ATOM 616 N N . GLY A 1 81 ? -7.773 0.016 -1.909 1.00 95.81 81 GLY A N 1
ATOM 617 C CA . GLY A 1 81 ? -6.331 0.007 -1.721 1.00 95.81 81 GLY A CA 1
ATOM 618 C C . GLY A 1 81 ? -5.652 1.303 -2.124 1.00 95.81 81 GLY A C 1
ATOM 619 O O . GLY A 1 81 ? -6.078 1.997 -3.044 1.00 95.81 81 GLY A O 1
ATOM 620 N N . VAL A 1 82 ? -4.557 1.600 -1.428 1.00 97.88 82 VAL A N 1
ATOM 621 C CA . VAL A 1 82 ? -3.655 2.706 -1.749 1.00 97.88 82 VAL A CA 1
ATOM 622 C C . VAL A 1 82 ? -2.233 2.183 -1.903 1.00 97.88 82 VAL A C 1
ATOM 624 O O . VAL A 1 82 ? -1.737 1.419 -1.066 1.00 97.88 82 VAL A O 1
ATOM 627 N N . SER A 1 83 ? -1.560 2.613 -2.966 1.00 97.81 83 SER A N 1
ATOM 628 C CA . SER A 1 83 ? -0.117 2.419 -3.097 1.00 97.81 83 SER A CA 1
ATOM 629 C C . SER A 1 83 ? 0.634 3.593 -2.488 1.00 97.81 83 SER A C 1
ATOM 631 O O . SER A 1 83 ? 0.326 4.749 -2.762 1.00 97.81 83 SER A O 1
ATOM 633 N N . VAL A 1 84 ? 1.674 3.304 -1.713 1.00 98.19 84 VAL A N 1
ATOM 634 C CA . VAL A 1 84 ? 2.649 4.307 -1.286 1.00 98.19 84 VAL A CA 1
ATOM 635 C C . VAL A 1 84 ? 3.925 4.090 -2.083 1.00 98.19 84 VAL A C 1
ATOM 637 O O . VAL A 1 84 ? 4.496 2.989 -2.087 1.00 98.19 84 VAL A O 1
ATOM 640 N N . LEU A 1 85 ? 4.359 5.132 -2.785 1.00 96.94 85 LEU A N 1
ATOM 641 C CA . LEU A 1 85 ? 5.548 5.100 -3.630 1.00 96.94 85 LEU A CA 1
ATOM 642 C C . LEU A 1 85 ? 6.385 6.360 -3.428 1.00 96.94 85 LEU A C 1
ATOM 644 O O . LEU A 1 85 ? 5.901 7.361 -2.911 1.00 96.94 85 LEU A O 1
ATOM 648 N N . THR A 1 86 ? 7.643 6.349 -3.850 1.00 96.06 86 THR A N 1
ATOM 649 C CA . THR A 1 86 ? 8.417 7.592 -3.887 1.00 96.06 86 THR A CA 1
ATOM 650 C C . THR A 1 86 ? 8.060 8.450 -5.098 1.00 96.06 86 THR A C 1
ATOM 652 O O . THR A 1 86 ? 7.792 7.899 -6.167 1.00 96.06 86 THR A O 1
ATOM 655 N N . THR A 1 87 ? 8.168 9.772 -4.965 1.00 95.75 87 THR A N 1
ATOM 656 C CA . THR A 1 87 ? 7.840 10.778 -5.996 1.00 95.75 87 THR A CA 1
ATOM 657 C C . THR A 1 87 ? 8.425 10.491 -7.385 1.00 95.75 87 THR A C 1
ATOM 659 O O . THR A 1 87 ? 7.735 10.681 -8.380 1.00 95.75 87 THR A O 1
ATOM 662 N N . GLU A 1 88 ? 9.648 9.959 -7.492 1.00 96.44 88 GLU A N 1
ATOM 663 C CA . GLU A 1 88 ? 10.266 9.623 -8.792 1.00 96.44 88 GLU A CA 1
ATOM 664 C C . GLU A 1 88 ? 9.489 8.585 -9.626 1.00 96.44 88 GLU A C 1
ATOM 666 O O . GLU A 1 88 ? 9.668 8.511 -10.841 1.00 96.44 88 GLU A O 1
ATOM 671 N N . PHE A 1 89 ? 8.618 7.785 -9.003 1.00 96.31 89 PHE A N 1
ATOM 672 C CA . PHE A 1 89 ? 7.894 6.695 -9.668 1.00 96.31 89 PHE A CA 1
ATOM 673 C C . PHE A 1 89 ? 6.404 6.976 -9.871 1.00 96.31 89 PHE A C 1
ATOM 675 O O . PHE A 1 89 ? 5.679 6.071 -10.282 1.00 96.31 89 PHE A O 1
ATOM 682 N N . GLU A 1 90 ? 5.956 8.214 -9.659 1.00 96.62 90 GLU A N 1
ATOM 683 C CA . GLU A 1 90 ? 4.582 8.652 -9.939 1.00 96.62 90 GLU A CA 1
ATOM 684 C C . GLU A 1 90 ? 4.185 8.387 -11.396 1.00 96.62 90 GLU A C 1
ATOM 686 O O . GLU A 1 90 ? 3.229 7.663 -11.665 1.00 96.62 90 GLU A O 1
ATOM 691 N N . GLN A 1 91 ? 4.983 8.855 -12.360 1.00 96.00 91 GLN A N 1
ATOM 692 C CA . GLN A 1 91 ? 4.687 8.631 -13.779 1.00 96.00 91 GLN A CA 1
ATOM 693 C C . GLN A 1 91 ? 4.681 7.138 -14.147 1.00 96.00 91 GLN A C 1
ATOM 695 O O . GLN A 1 91 ? 3.884 6.700 -14.980 1.00 96.00 91 GLN A O 1
ATOM 700 N N . ALA A 1 92 ? 5.571 6.347 -13.537 1.00 96.06 92 ALA A N 1
ATOM 701 C CA . ALA A 1 92 ? 5.631 4.908 -13.772 1.00 96.06 92 ALA A CA 1
ATOM 702 C C . ALA A 1 92 ? 4.361 4.209 -13.265 1.00 96.06 92 ALA A C 1
ATOM 704 O O . ALA A 1 92 ? 3.814 3.362 -13.970 1.00 96.06 92 ALA A O 1
ATOM 705 N N . PHE A 1 93 ? 3.883 4.593 -12.080 1.00 97.19 93 PHE A N 1
ATOM 706 C CA . PHE A 1 93 ? 2.651 4.079 -11.494 1.00 97.19 93 PHE A CA 1
ATOM 707 C C . PHE A 1 93 ? 1.426 4.446 -12.336 1.00 97.19 93 PHE A C 1
ATOM 709 O O . PHE A 1 93 ? 0.658 3.563 -12.714 1.00 97.19 93 PHE A O 1
ATOM 716 N N . GLU A 1 94 ? 1.287 5.717 -12.718 1.00 96.88 94 GLU A N 1
ATOM 717 C CA . GLU A 1 94 ? 0.152 6.186 -13.520 1.00 96.88 94 GLU A CA 1
ATOM 718 C C . GLU A 1 94 ? 0.102 5.532 -14.908 1.00 96.88 94 GLU A C 1
ATOM 720 O O . GLU A 1 94 ? -0.953 5.079 -15.357 1.00 96.88 94 GLU A O 1
ATOM 725 N N . SER A 1 95 ? 1.255 5.379 -15.565 1.00 95.94 95 SER A N 1
ATOM 726 C CA . SER A 1 95 ? 1.349 4.659 -16.842 1.00 95.94 95 SER A CA 1
ATOM 727 C C . SER A 1 95 ? 0.903 3.195 -16.715 1.00 95.94 95 SER A C 1
ATOM 729 O O . SER A 1 95 ? 0.155 2.682 -17.555 1.00 95.94 95 SER A O 1
ATOM 731 N N . GLN A 1 96 ? 1.317 2.515 -15.642 1.00 95.56 96 GLN A N 1
ATOM 732 C CA . GLN A 1 96 ? 0.962 1.117 -15.399 1.00 95.56 96 GLN A CA 1
ATOM 733 C C . GLN A 1 96 ? -0.517 0.949 -15.067 1.00 95.56 96 GLN A C 1
ATOM 735 O O . GLN A 1 96 ? -1.164 0.093 -15.670 1.00 95.56 96 GLN A O 1
ATOM 740 N N . LYS A 1 97 ? -1.061 1.788 -14.178 1.00 96.06 97 LYS A N 1
ATOM 741 C CA . LYS A 1 97 ? -2.492 1.829 -13.858 1.00 96.06 97 LYS A CA 1
ATOM 742 C C . LYS A 1 97 ? -3.345 2.023 -15.102 1.00 96.06 97 LYS A C 1
ATOM 744 O O . LYS A 1 97 ? -4.239 1.220 -15.358 1.00 96.06 97 LYS A O 1
ATOM 749 N N . SER A 1 98 ? -3.020 3.034 -15.909 1.00 95.75 98 SER A N 1
ATOM 750 C CA . SER A 1 98 ? -3.736 3.325 -17.153 1.00 95.75 98 SER A CA 1
ATOM 751 C C . SER A 1 98 ? -3.701 2.137 -18.118 1.00 95.75 98 SER A C 1
ATOM 753 O O . SER A 1 98 ? -4.732 1.751 -18.665 1.00 95.75 98 SER A O 1
ATOM 755 N N . SER A 1 99 ? -2.540 1.491 -18.256 1.00 96.12 99 SER A N 1
ATOM 756 C CA . SER A 1 99 ? -2.364 0.338 -19.148 1.00 96.12 99 SER A CA 1
ATOM 757 C C . SER A 1 99 ? -3.200 -0.882 -18.749 1.00 96.12 99 SER A C 1
ATOM 759 O O . SER A 1 99 ? -3.549 -1.686 -19.612 1.00 96.12 99 SER A O 1
ATOM 761 N N . ILE A 1 100 ? -3.510 -1.043 -17.458 1.00 95.31 100 ILE A N 1
ATOM 762 C CA . ILE A 1 100 ? -4.291 -2.179 -16.942 1.00 95.31 100 ILE A CA 1
ATOM 763 C C . ILE A 1 100 ? -5.730 -1.810 -16.560 1.00 95.31 100 ILE A C 1
ATOM 765 O O . ILE A 1 100 ? -6.469 -2.691 -16.125 1.00 95.31 100 ILE A O 1
ATOM 769 N N . GLY A 1 101 ? -6.126 -0.543 -16.731 1.00 94.69 101 GLY A N 1
ATOM 770 C CA . GLY A 1 101 ? -7.450 -0.036 -16.366 1.00 94.69 101 GLY A CA 1
ATOM 771 C C . GLY A 1 101 ? -7.711 0.014 -14.857 1.00 94.69 101 GLY A C 1
ATOM 772 O O . GLY A 1 101 ? -8.860 -0.121 -14.453 1.00 94.69 101 GLY A O 1
ATOM 773 N N . LEU A 1 102 ? -6.665 0.165 -14.038 1.00 94.94 102 LEU A N 1
ATOM 774 C CA . LEU A 1 102 ? -6.780 0.261 -12.581 1.00 94.94 102 LEU A CA 1
ATOM 775 C C . LEU A 1 102 ? -7.041 1.711 -12.155 1.00 94.94 102 LEU A C 1
ATOM 777 O O . LEU A 1 102 ? -6.184 2.577 -12.349 1.00 94.94 102 LEU A O 1
ATOM 781 N N . ASP A 1 103 ? -8.181 1.946 -11.509 1.00 92.12 103 ASP A N 1
ATOM 782 C CA . ASP A 1 103 ? -8.500 3.202 -10.829 1.00 92.12 103 ASP A CA 1
ATOM 783 C C . ASP A 1 103 ? -8.249 3.051 -9.325 1.00 92.12 103 ASP A C 1
ATOM 785 O O . ASP A 1 103 ? -9.111 2.620 -8.569 1.00 92.12 103 ASP A O 1
ATOM 789 N N . ALA A 1 104 ? -7.014 3.321 -8.901 1.00 90.62 104 ALA A N 1
ATOM 790 C CA . ALA A 1 104 ? -6.608 3.160 -7.509 1.00 90.62 104 ALA A CA 1
ATOM 791 C C . ALA A 1 104 ? -5.849 4.372 -6.982 1.00 90.62 104 ALA A C 1
ATOM 793 O O . ALA A 1 104 ? -5.112 5.041 -7.715 1.00 90.62 104 ALA A O 1
ATOM 794 N N . ALA A 1 105 ? -5.986 4.621 -5.684 1.00 96.00 105 ALA A N 1
ATOM 795 C CA . ALA A 1 105 ? -5.340 5.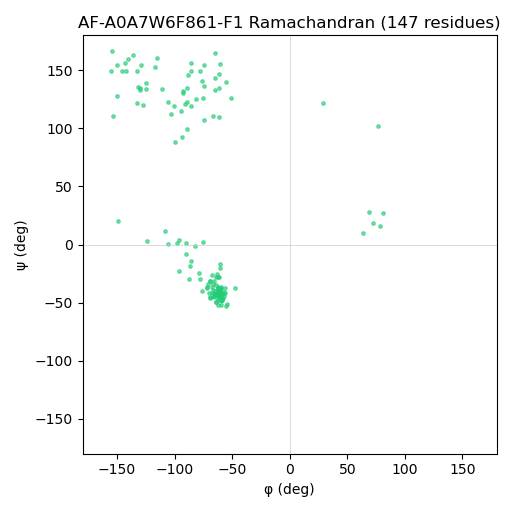744 -5.035 1.00 96.00 105 ALA A CA 1
ATOM 796 C C . ALA A 1 105 ? -3.831 5.518 -4.834 1.00 96.00 105 ALA A C 1
ATOM 798 O O . ALA A 1 105 ? -3.342 4.390 -4.695 1.00 96.00 105 ALA A O 1
ATOM 799 N N . SER A 1 106 ? -3.087 6.618 -4.754 1.00 97.25 106 SER A N 1
ATOM 800 C CA . SER A 1 106 ? -1.665 6.613 -4.415 1.00 97.25 106 SER A CA 1
ATOM 801 C C . SER A 1 106 ? -1.275 7.793 -3.545 1.00 97.25 106 SER A C 1
ATOM 803 O O . SER A 1 106 ? -1.827 8.882 -3.685 1.00 97.25 106 SER A O 1
ATOM 805 N N . VAL A 1 107 ? -0.277 7.575 -2.692 1.00 98.19 107 VAL A N 1
ATOM 806 C CA . VAL A 1 107 ? 0.384 8.611 -1.895 1.00 98.19 107 VAL A CA 1
ATOM 807 C C . VAL A 1 107 ? 1.880 8.569 -2.167 1.00 98.19 107 VAL A C 1
ATOM 809 O O . VAL A 1 107 ? 2.477 7.493 -2.260 1.00 98.19 107 VAL A O 1
ATOM 812 N N . TYR A 1 108 ? 2.484 9.748 -2.283 1.00 97.75 108 TYR A N 1
ATOM 813 C CA . TYR A 1 108 ? 3.884 9.892 -2.648 1.00 97.75 108 TYR A CA 1
ATOM 814 C C . TYR A 1 108 ? 4.724 10.412 -1.487 1.00 97.75 108 TYR A C 1
ATOM 816 O O . TYR A 1 108 ? 4.364 11.384 -0.828 1.00 97.75 108 TYR A O 1
ATOM 824 N N . VAL A 1 109 ? 5.870 9.775 -1.262 1.00 96.50 109 VAL A N 1
ATOM 825 C CA . VAL A 1 109 ? 6.891 10.216 -0.301 1.00 96.50 109 VAL A CA 1
ATOM 826 C C . VAL A 1 109 ? 8.182 10.588 -1.024 1.00 96.50 109 VAL A C 1
ATOM 828 O O . VAL A 1 109 ? 8.421 10.191 -2.159 1.00 96.50 109 VAL A O 1
ATOM 831 N N . GLU A 1 110 ? 9.047 11.362 -0.385 1.00 94.88 110 GLU A N 1
ATOM 832 C CA . GLU A 1 110 ? 10.294 11.819 -1.006 1.00 94.88 110 GLU A CA 1
ATOM 833 C C . GLU A 1 110 ? 11.266 10.660 -1.326 1.00 94.88 110 GLU A C 1
ATOM 835 O O . GLU A 1 110 ? 11.537 9.804 -0.475 1.00 94.88 110 GLU A O 1
ATOM 840 N N . HIS A 1 111 ? 11.814 10.679 -2.547 1.00 92.25 111 HIS A N 1
ATOM 841 C CA . HIS A 1 111 ? 12.900 9.812 -3.019 1.00 92.25 111 HIS A CA 1
ATOM 842 C C . HIS A 1 111 ? 14.293 10.385 -2.661 1.00 92.25 111 HIS A C 1
ATOM 844 O O . HIS A 1 111 ? 14.445 11.605 -2.686 1.00 92.25 111 HIS A O 1
ATOM 850 N N . PRO A 1 112 ? 15.343 9.566 -2.428 1.00 90.88 112 PRO A N 1
ATOM 851 C CA . PRO A 1 112 ? 15.353 8.116 -2.228 1.00 90.88 112 PRO A CA 1
ATOM 852 C C . PRO A 1 112 ? 15.096 7.727 -0.768 1.00 90.88 112 PRO A C 1
ATOM 854 O O . PRO A 1 112 ? 15.418 8.459 0.164 1.00 90.88 112 PRO A O 1
ATOM 857 N N . LEU A 1 113 ? 14.606 6.507 -0.550 1.00 86.50 113 LEU A N 1
ATOM 858 C CA . LEU A 1 113 ? 14.370 5.982 0.803 1.00 86.50 113 LEU A CA 1
ATOM 859 C C . LEU A 1 113 ? 15.594 5.299 1.404 1.00 86.50 113 LEU A C 1
ATOM 861 O O . LEU A 1 113 ? 15.768 5.295 2.617 1.00 86.50 113 LEU A O 1
ATOM 865 N N . GLN A 1 114 ? 16.450 4.721 0.560 1.00 81.88 114 GLN A N 1
ATOM 866 C CA . GLN A 1 114 ? 17.590 3.913 1.006 1.00 81.88 114 GLN A CA 1
ATOM 867 C C . GLN A 1 114 ? 18.602 4.712 1.836 1.00 81.88 114 GLN A C 1
ATOM 869 O O . GLN A 1 114 ? 19.258 4.144 2.706 1.00 81.88 114 GLN A O 1
ATOM 874 N N . ASN A 1 115 ? 18.688 6.022 1.595 1.00 87.31 115 ASN A N 1
ATOM 875 C CA . ASN A 1 115 ? 19.632 6.910 2.268 1.00 87.31 115 ASN A CA 1
ATOM 876 C C . ASN A 1 115 ? 19.072 7.522 3.562 1.00 87.31 115 ASN A C 1
ATOM 878 O O . ASN A 1 115 ? 19.821 8.174 4.283 1.00 87.31 115 ASN A O 1
ATOM 882 N N . LYS A 1 116 ? 17.779 7.332 3.858 1.00 92.44 116 LYS A N 1
ATOM 883 C CA . LYS A 1 116 ? 17.123 7.929 5.027 1.00 92.44 116 LYS A CA 1
ATOM 884 C C . LYS A 1 116 ? 17.502 7.196 6.306 1.00 92.44 116 LYS A C 1
ATOM 886 O O . LYS A 1 116 ? 17.547 5.972 6.343 1.00 92.44 116 LYS A O 1
ATOM 891 N N . THR A 1 117 ? 17.713 7.919 7.390 1.00 96.12 117 THR A N 1
ATOM 892 C CA . THR A 1 117 ? 17.763 7.356 8.745 1.00 96.12 117 THR A CA 1
ATOM 893 C C . THR A 1 117 ? 16.402 6.777 9.149 1.00 96.12 117 THR A C 1
ATOM 895 O O . THR A 1 117 ? 15.382 7.050 8.517 1.00 96.12 117 THR A O 1
ATOM 898 N N . THR A 1 118 ? 16.358 5.964 10.207 1.00 95.88 118 THR A N 1
ATOM 899 C CA . THR A 1 118 ? 15.089 5.463 10.769 1.00 95.88 118 THR A CA 1
ATOM 900 C C . THR A 1 118 ? 14.152 6.609 11.150 1.00 95.88 118 THR A C 1
ATOM 902 O O . THR A 1 118 ? 12.968 6.570 10.830 1.00 95.88 118 THR A O 1
ATOM 905 N N . GLU A 1 119 ? 14.683 7.675 11.755 1.00 96.94 119 GLU A N 1
ATOM 906 C CA . GLU A 1 119 ? 13.897 8.861 12.116 1.00 96.94 119 GLU A CA 1
ATOM 907 C C . GLU A 1 119 ? 13.293 9.552 10.886 1.00 96.94 119 GLU A C 1
ATOM 909 O O . GLU A 1 119 ? 12.133 9.962 10.906 1.00 96.94 119 GLU A O 1
ATOM 914 N N . GLU A 1 120 ? 14.042 9.652 9.788 1.00 96.81 120 GLU A N 1
ATOM 915 C CA . GLU A 1 120 ? 13.542 10.229 8.536 1.00 96.81 120 GLU A CA 1
ATOM 916 C C . GLU A 1 120 ? 12.511 9.328 7.841 1.00 96.81 120 GLU A C 1
ATOM 918 O O . GLU A 1 120 ? 11.562 9.840 7.239 1.00 96.81 120 GLU A O 1
ATOM 923 N N . LEU A 1 121 ? 12.648 7.999 7.935 1.00 96.06 121 LEU A N 1
ATOM 924 C CA . LEU A 1 121 ? 11.628 7.057 7.459 1.00 96.06 121 LEU A CA 1
ATOM 925 C C . LEU A 1 121 ? 10.341 7.172 8.277 1.00 96.06 121 LEU A C 1
ATOM 927 O O . LEU A 1 121 ? 9.261 7.255 7.693 1.00 96.06 121 LEU A O 1
ATOM 931 N N . HIS A 1 122 ? 10.447 7.250 9.605 1.00 97.56 122 HIS A N 1
ATOM 932 C CA . HIS A 1 122 ? 9.296 7.461 10.480 1.00 97.56 122 HIS A CA 1
ATOM 933 C C . HIS A 1 122 ? 8.610 8.792 10.182 1.00 97.56 122 HIS A C 1
ATOM 935 O O . HIS A 1 122 ? 7.397 8.817 9.999 1.00 97.56 122 HIS A O 1
ATOM 941 N N . ARG A 1 123 ? 9.377 9.877 10.026 1.00 97.62 123 ARG A N 1
ATOM 942 C CA . ARG A 1 123 ? 8.833 11.186 9.641 1.00 97.62 123 ARG A CA 1
ATOM 943 C C . ARG A 1 123 ? 8.139 11.138 8.282 1.00 97.62 123 ARG A C 1
ATOM 945 O O . ARG A 1 123 ? 7.098 11.760 8.105 1.00 97.62 123 ARG A O 1
ATOM 952 N N . SER A 1 124 ? 8.690 10.382 7.330 1.00 96.81 124 SER A N 1
ATOM 953 C CA . SER A 1 124 ? 8.055 10.180 6.021 1.00 96.81 124 SER A CA 1
ATOM 954 C C . SER A 1 124 ? 6.710 9.453 6.170 1.00 96.81 124 SER A C 1
ATOM 956 O O . SER A 1 124 ? 5.729 9.866 5.555 1.00 96.81 124 SER A O 1
ATOM 958 N N . ALA A 1 125 ? 6.635 8.421 7.020 1.00 97.69 125 ALA A N 1
ATOM 959 C CA . ALA A 1 125 ? 5.387 7.712 7.315 1.00 97.69 125 ALA A CA 1
ATOM 960 C C . ALA A 1 125 ? 4.359 8.628 7.993 1.00 97.69 125 ALA A C 1
ATOM 962 O O . ALA A 1 125 ? 3.214 8.686 7.556 1.00 97.69 125 ALA A O 1
ATOM 963 N N . GLU A 1 126 ? 4.784 9.394 8.998 1.00 98.25 126 GLU A N 1
ATOM 964 C CA . GLU A 1 126 ? 3.956 10.377 9.705 1.00 98.25 126 GLU A CA 1
ATOM 965 C C . GLU A 1 126 ? 3.390 11.432 8.754 1.00 98.25 126 GLU A C 1
ATOM 967 O O . GLU A 1 126 ? 2.192 11.699 8.785 1.00 98.25 126 GLU A O 1
ATOM 972 N N . SER A 1 127 ? 4.222 11.985 7.865 1.00 97.38 127 SER A N 1
ATOM 973 C CA . SER A 1 127 ? 3.776 12.993 6.897 1.00 97.38 127 SER A CA 1
ATOM 974 C C . SER A 1 127 ? 2.776 12.452 5.876 1.00 97.38 127 SER A C 1
ATOM 976 O O . SER A 1 127 ? 1.911 13.192 5.424 1.00 97.38 127 SER A O 1
ATOM 978 N N . ALA A 1 128 ? 2.876 11.167 5.525 1.00 98.06 128 ALA A N 1
ATOM 979 C CA . ALA A 1 128 ? 2.008 10.534 4.537 1.00 98.06 128 ALA A CA 1
ATOM 980 C C . ALA A 1 128 ? 0.706 9.993 5.145 1.00 98.06 128 ALA A C 1
ATOM 982 O O . ALA A 1 128 ? -0.242 9.711 4.417 1.00 98.06 128 ALA A O 1
ATOM 983 N N . PHE A 1 129 ? 0.656 9.801 6.465 1.00 98.06 129 PHE A N 1
ATOM 984 C CA . PHE A 1 129 ? -0.378 9.004 7.116 1.00 98.06 129 PHE A CA 1
ATOM 985 C C . PHE A 1 129 ? -1.795 9.551 6.920 1.00 98.06 129 PHE A C 1
ATOM 987 O O . PHE A 1 129 ? -2.696 8.804 6.539 1.00 98.06 129 PHE A O 1
ATOM 994 N N . ASP A 1 130 ? -2.000 10.852 7.126 1.00 97.38 130 ASP A N 1
ATOM 995 C CA . ASP A 1 130 ? -3.329 11.453 6.983 1.00 97.38 130 ASP A CA 1
ATOM 996 C C . ASP A 1 130 ? -3.815 11.424 5.520 1.00 97.38 130 ASP A C 1
ATOM 998 O O . ASP A 1 130 ? -5.004 11.214 5.268 1.00 97.38 130 ASP A O 1
ATOM 1002 N N . ASP A 1 131 ? -2.906 11.561 4.550 1.00 97.69 131 ASP A N 1
ATOM 1003 C CA . ASP A 1 131 ? -3.234 11.441 3.126 1.00 97.69 131 ASP A CA 1
ATOM 1004 C C . ASP A 1 131 ? -3.524 9.987 2.727 1.00 97.69 131 ASP A C 1
ATOM 1006 O O . ASP A 1 131 ? -4.449 9.743 1.955 1.00 97.69 131 ASP A O 1
ATOM 1010 N N . ILE A 1 132 ? -2.815 9.011 3.309 1.00 97.50 132 ILE A N 1
ATOM 1011 C CA . ILE A 1 132 ? -3.097 7.573 3.151 1.00 97.50 132 ILE A CA 1
ATOM 1012 C C . ILE A 1 132 ? -4.507 7.250 3.651 1.00 97.50 132 ILE A C 1
ATOM 1014 O O . ILE A 1 132 ? -5.282 6.599 2.947 1.00 97.50 132 ILE A O 1
ATOM 1018 N N . LEU A 1 133 ? -4.863 7.717 4.851 1.00 95.56 133 LEU A N 1
ATOM 1019 C CA . LEU A 1 133 ? -6.197 7.492 5.404 1.00 95.56 133 LEU A CA 1
ATOM 1020 C C . LEU A 1 133 ? -7.273 8.170 4.560 1.00 95.56 133 LEU A C 1
ATOM 1022 O O . LEU A 1 133 ? -8.306 7.555 4.296 1.00 95.56 133 LEU A O 1
ATOM 1026 N N . ARG A 1 134 ? -7.036 9.403 4.101 1.00 95.25 134 ARG A N 1
ATOM 1027 C CA . ARG A 1 134 ? -7.963 10.107 3.208 1.00 95.25 134 ARG A CA 1
ATOM 1028 C C . ARG A 1 134 ? -8.163 9.335 1.903 1.00 95.25 134 ARG A C 1
ATOM 1030 O O . ARG A 1 134 ? -9.302 9.147 1.497 1.00 95.25 134 ARG A O 1
ATOM 1037 N N . ALA A 1 135 ? -7.083 8.855 1.294 1.00 94.06 135 ALA A N 1
ATOM 1038 C CA . ALA A 1 135 ? -7.115 8.085 0.055 1.00 94.06 135 ALA A CA 1
ATOM 1039 C C . ALA A 1 135 ? -7.907 6.774 0.185 1.00 94.06 135 ALA A C 1
ATOM 1041 O O . ALA A 1 135 ? -8.662 6.433 -0.716 1.00 94.06 135 ALA A O 1
ATOM 1042 N N . ILE A 1 136 ? -7.772 6.060 1.307 1.00 88.12 136 ILE A N 1
ATOM 1043 C CA . ILE A 1 136 ? -8.505 4.804 1.549 1.00 88.12 136 ILE A CA 1
ATOM 1044 C C . ILE A 1 136 ? -9.966 5.048 1.961 1.00 88.12 136 ILE A C 1
ATOM 1046 O O . ILE A 1 136 ? -10.825 4.203 1.719 1.00 88.12 136 ILE A O 1
ATOM 1050 N N . SER A 1 137 ? -10.261 6.174 2.615 1.00 84.06 137 SER A N 1
ATOM 1051 C CA . SER A 1 137 ? -11.589 6.434 3.192 1.00 84.06 137 SER A CA 1
ATOM 1052 C C . SER A 1 137 ? -12.593 7.035 2.204 1.00 84.06 137 SER A C 1
ATOM 1054 O O . SER A 1 137 ? -13.785 7.089 2.513 1.00 84.06 137 SER A O 1
ATOM 1056 N N . ILE A 1 138 ? -12.145 7.526 1.045 1.00 61.41 138 ILE A N 1
ATOM 1057 C CA . ILE A 1 138 ? -13.017 8.143 0.040 1.00 61.41 138 ILE A CA 1
ATOM 1058 C C . ILE A 1 138 ? -13.534 7.052 -0.918 1.00 61.41 138 ILE A C 1
ATOM 1060 O O . ILE A 1 138 ? -12.852 6.650 -1.849 1.00 61.41 138 ILE A O 1
ATOM 1064 N N . GLU A 1 139 ? -14.772 6.626 -0.642 1.00 49.41 139 GLU A N 1
ATOM 1065 C CA . GLU A 1 139 ? -15.727 5.855 -1.464 1.00 49.41 139 GLU A CA 1
ATOM 1066 C C . GLU A 1 139 ? -15.539 4.334 -1.654 1.00 49.41 139 GLU A C 1
ATOM 1068 O O . GLU A 1 139 ? -14.873 3.846 -2.559 1.00 49.41 139 GLU A O 1
ATOM 1073 N N . VAL A 1 140 ? -16.352 3.579 -0.899 1.00 40.25 140 VAL A N 1
ATOM 1074 C CA . VAL A 1 140 ? -17.065 2.402 -1.421 1.00 40.25 140 VAL A CA 1
ATOM 1075 C C . VAL A 1 140 ? -18.460 2.883 -1.844 1.00 40.25 140 VAL A C 1
ATOM 1077 O O . VAL A 1 140 ? -19.235 3.282 -0.968 1.00 40.25 140 VAL A O 1
ATOM 1080 N N . PRO A 1 141 ? -18.844 2.851 -3.134 1.00 39.97 141 PRO A N 1
ATOM 1081 C CA . PRO A 1 141 ? -20.239 3.013 -3.519 1.00 39.97 141 PRO A CA 1
ATOM 1082 C C . PRO A 1 141 ? -21.058 1.875 -2.899 1.00 39.97 141 PRO A C 1
ATOM 1084 O O . PRO A 1 141 ? -20.941 0.709 -3.274 1.00 39.97 141 PRO A O 1
ATOM 1087 N N . SER A 1 142 ? -21.887 2.198 -1.911 1.00 43.84 142 SER A N 1
ATOM 1088 C CA . SER A 1 142 ? -22.802 1.246 -1.288 1.00 43.84 142 SER A CA 1
ATOM 1089 C C . SER A 1 142 ? -23.879 0.792 -2.284 1.00 43.84 142 SER A C 1
ATOM 1091 O O . SER A 1 142 ? -24.770 1.575 -2.601 1.00 43.84 142 SER A O 1
ATOM 1093 N N . LEU A 1 143 ? -23.846 -0.468 -2.728 1.00 40.47 143 LEU A N 1
ATOM 1094 C CA . LEU A 1 143 ? -24.890 -1.153 -3.518 1.00 40.47 143 LEU A CA 1
ATOM 1095 C C . LEU A 1 143 ? -24.754 -2.664 -3.208 1.00 40.47 143 LEU A C 1
ATOM 1097 O O . LEU A 1 143 ? -23.762 -3.259 -3.591 1.00 40.47 143 LEU A O 1
ATOM 1101 N N . HIS A 1 144 ? -25.626 -3.403 -2.515 1.00 37.34 144 HIS A N 1
ATOM 1102 C CA . HIS A 1 144 ? -27.064 -3.313 -2.279 1.00 37.34 144 HIS A CA 1
ATOM 1103 C C . HIS A 1 144 ? -27.420 -3.915 -0.906 1.00 37.34 144 HIS A C 1
ATOM 1105 O O . HIS A 1 144 ? -27.177 -5.096 -0.662 1.00 37.34 144 HIS A O 1
ATOM 1111 N N . THR A 1 145 ? -28.146 -3.179 -0.067 1.00 44.06 145 THR A N 1
ATOM 1112 C CA . THR A 1 145 ? -29.155 -3.785 0.815 1.00 44.06 145 THR A CA 1
ATOM 1113 C C . THR A 1 145 ? -30.487 -3.716 0.081 1.00 44.06 145 THR A C 1
ATOM 1115 O O . THR A 1 145 ? -31.202 -2.720 0.155 1.00 44.06 145 THR A O 1
ATOM 1118 N N . SER A 1 146 ? -30.826 -4.774 -0.660 1.00 38.97 146 SER A N 1
ATOM 1119 C CA . SER A 1 146 ? -32.212 -4.958 -1.087 1.00 38.97 146 SER A CA 1
ATOM 1120 C C . SER A 1 146 ? -33.013 -5.425 0.124 1.00 38.97 146 SER A C 1
ATOM 1122 O O . SER A 1 146 ? -32.837 -6.532 0.634 1.00 38.97 146 SER A O 1
ATOM 1124 N N . LYS A 1 147 ? -33.833 -4.513 0.636 1.00 40.06 147 LYS A N 1
ATOM 1125 C CA . LYS A 1 147 ? -34.783 -4.729 1.719 1.00 40.06 147 LYS A CA 1
ATOM 1126 C C . LYS A 1 147 ? -36.039 -5.383 1.131 1.00 40.06 147 LYS A C 1
ATOM 1128 O O . LYS A 1 147 ? -36.615 -4.837 0.203 1.00 40.06 147 LYS A O 1
ATOM 1133 N N . ALA A 1 148 ? -36.406 -6.523 1.712 1.00 39.81 148 ALA A N 1
ATOM 1134 C CA . ALA A 1 148 ? -37.741 -7.106 1.871 1.00 39.81 148 ALA A CA 1
ATOM 1135 C C . ALA A 1 148 ? -38.840 -6.802 0.826 1.00 39.81 148 ALA A C 1
ATOM 1137 O O . ALA A 1 148 ? -39.331 -5.678 0.726 1.00 39.81 148 ALA A O 1
ATOM 1138 N N . ALA A 1 149 ? -39.352 -7.881 0.230 1.00 40.31 149 ALA A N 1
ATOM 1139 C CA . ALA A 1 149 ? -40.785 -8.124 0.088 1.00 40.31 149 ALA A CA 1
ATOM 1140 C C . ALA A 1 149 ? -41.074 -9.543 0.596 1.00 40.31 149 ALA A C 1
ATOM 1142 O O . ALA A 1 149 ? -40.230 -10.428 0.320 1.00 40.31 149 ALA A O 1
#

Mean predicted aligned error: 5.12 Å

InterPro domains:
  IPR057767 UGSC-like domain [PF24696] (2-136)

pLDDT: mean 91.48, std 14.73, range [37.34, 98.56]

Secondary structure (DSSP, 8-state):
-B-S-TTHHHHHHHHHHHHHHTT------B-S-TTSPPPHHHHHHHHHH-SEEEEEEE-SHHHHHHHHHHHHHHHTTT-EEEEEEEGGGHHHHHHHHHHHT---EEEEEPSPSTT--HHHHHHHHHHHHHHHHHHHHS-----------

Solvent-accessible surface area (backbone atoms only — not comparable to full-atom values): 8574 Å² total; per-residue (Å²): 59,32,41,44,45,90,73,26,56,59,32,49,54,42,45,51,53,55,32,50,77,71,72,45,89,83,80,90,45,69,31,97,41,33,84,47,60,64,57,66,70,56,54,49,52,47,56,76,75,44,80,58,44,55,40,31,59,30,78,48,75,63,32,39,51,21,52,52,51,43,49,44,60,34,43,78,68,74,29,46,44,28,41,34,32,20,53,86,44,49,68,60,44,54,54,51,28,62,75,71,72,49,91,69,42,72,45,71,40,79,67,72,65,87,83,49,52,70,70,52,37,35,49,48,31,62,72,42,42,66,57,48,52,52,53,56,68,65,75,79,85,88,80,81,88,82,75,84,135

Radius of gyration: 15.31 Å; Cα contacts (8 Å, |Δi|>4): 226; chains: 1; bounding box: 60×30×37 Å

Nearest PDB structures (foldseek):
  7mfj-assembly1_BBB  TM=4.000E-01  e=9.768E-02  Tetranychus urticae
  6pmu-assembly1_A  TM=3.877E-01  e=1.719E-01  Tetranychus urticae
  6pmu-assembly1_B  TM=4.033E-01  e=1.950E-01  Tetranychus urticae
  7mfj-assembly1_AAA  TM=3.902E-01  e=2.354E-01  Tetranychus urticae
  5i10-assembly1_A  TM=4.363E-01  e=1.871E+00  Saccharopolyspora spinosa

Sequence (149 aa):
MDIGKMRGDEFIDRLEQLCSERGISTRRYKKPTNTRVAPREMINDIADNCQAVIIALSDCGSCTSCSTHDLNDLDKKGLAGVSVLTTEFEQAFESQKSSIGLDAASVYVEHPLQNKTTEELHRSAESAFDDILRAISIEVPSLHTSKAA